Protein AF-A0AA35M6P6-F1 (afdb_monomer)

Radius of gyration: 16.8 Å; Cα contacts (8 Å, |Δi|>4): 152; chains: 1; bounding box: 38×28×43 Å

Organism: NCBI:txid1926264

Structure (mmCIF, N/CA/C/O backbone):
data_AF-A0AA35M6P6-F1
#
_entry.id   AF-A0AA35M6P6-F1
#
loop_
_atom_site.group_PDB
_atom_site.id
_atom_site.type_symbol
_atom_site.label_atom_id
_a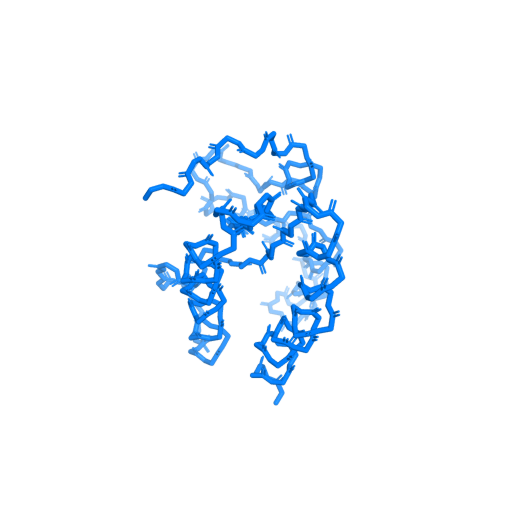tom_site.label_alt_id
_atom_site.label_comp_id
_atom_site.label_asym_id
_atom_site.label_entity_id
_atom_site.label_seq_id
_atom_site.pdbx_PDB_ins_code
_atom_site.Cartn_x
_atom_site.Cartn_y
_atom_site.Cartn_z
_atom_site.occupancy
_atom_site.B_iso_or_equiv
_atom_site.auth_seq_id
_atom_site.auth_comp_id
_atom_site.auth_asym_id
_atom_site.auth_atom_id
_atom_site.pdbx_PDB_model_num
ATOM 1 N N . MET A 1 1 ? -6.474 -14.243 -8.370 1.00 63.41 1 MET A N 1
ATOM 2 C CA . MET A 1 1 ? -5.086 -13.975 -7.909 1.00 63.41 1 MET A CA 1
ATOM 3 C C . MET A 1 1 ? -4.892 -12.560 -7.359 1.00 63.41 1 MET A C 1
ATOM 5 O O . MET A 1 1 ? -4.736 -12.453 -6.153 1.00 63.41 1 MET A O 1
ATOM 9 N N . SER A 1 2 ? -4.907 -11.466 -8.145 1.00 73.50 2 SER A N 1
ATOM 10 C CA . SER A 1 2 ? -4.640 -10.116 -7.582 1.00 73.50 2 SER A CA 1
ATOM 11 C C . SER A 1 2 ? -5.695 -9.639 -6.577 1.00 73.50 2 SER A C 1
ATOM 13 O O . SER A 1 2 ? -5.337 -9.039 -5.568 1.00 73.50 2 SER A O 1
ATOM 15 N N . THR A 1 3 ? -6.976 -9.922 -6.821 1.00 79.12 3 THR A N 1
ATOM 16 C CA . THR A 1 3 ? -8.077 -9.540 -5.920 1.00 79.12 3 THR 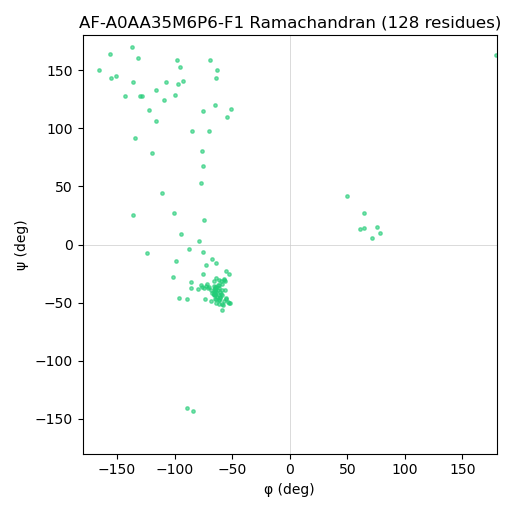A CA 1
ATOM 17 C C . THR A 1 3 ? -8.023 -10.302 -4.598 1.00 79.12 3 THR A C 1
ATOM 19 O O . THR A 1 3 ? -8.173 -9.699 -3.537 1.00 79.12 3 THR A O 1
ATOM 22 N N . ASP A 1 4 ? -7.725 -11.603 -4.652 1.00 80.75 4 ASP A N 1
ATOM 23 C CA . ASP A 1 4 ? -7.622 -12.460 -3.466 1.00 80.75 4 ASP A CA 1
ATOM 24 C C . ASP A 1 4 ? -6.453 -12.043 -2.568 1.00 80.75 4 ASP A C 1
ATOM 26 O O . ASP A 1 4 ? -6.587 -11.944 -1.352 1.00 80.75 4 ASP A O 1
ATOM 30 N N . VAL A 1 5 ? -5.298 -11.752 -3.170 1.00 84.75 5 VAL A N 1
ATOM 31 C CA . VAL A 1 5 ? -4.093 -11.428 -2.402 1.00 84.75 5 VAL A CA 1
ATOM 32 C C . VAL A 1 5 ? -4.092 -9.985 -1.910 1.00 84.75 5 VAL A C 1
ATOM 34 O O . VAL A 1 5 ? -3.650 -9.750 -0.794 1.00 84.75 5 VAL A O 1
ATOM 37 N N . ASN A 1 6 ? -4.565 -9.011 -2.695 1.00 88.69 6 ASN A N 1
ATOM 38 C CA . ASN A 1 6 ? -4.506 -7.605 -2.279 1.00 88.69 6 ASN A CA 1
ATOM 39 C C . ASN A 1 6 ? -5.740 -7.164 -1.489 1.00 88.69 6 ASN A C 1
ATOM 41 O O . ASN A 1 6 ? -5.595 -6.498 -0.472 1.00 88.69 6 ASN A O 1
ATOM 45 N N . LEU A 1 7 ? -6.947 -7.488 -1.960 1.00 89.19 7 LEU A N 1
ATOM 46 C CA . LEU A 1 7 ? -8.170 -6.912 -1.398 1.00 89.19 7 LEU A CA 1
ATOM 47 C C . LEU A 1 7 ? -8.813 -7.829 -0.357 1.00 89.19 7 LEU A C 1
ATOM 49 O O . LEU A 1 7 ? -9.161 -7.370 0.729 1.00 89.19 7 LEU A O 1
ATOM 53 N N . LYS A 1 8 ? -8.937 -9.127 -0.657 1.00 93.19 8 LYS A N 1
ATOM 54 C CA . LYS A 1 8 ? -9.529 -10.087 0.285 1.00 93.19 8 LYS A CA 1
ATOM 55 C C . LYS A 1 8 ? -8.678 -10.236 1.547 1.00 93.19 8 LYS A C 1
ATOM 57 O O . LYS A 1 8 ? -9.245 -10.303 2.630 1.00 93.19 8 LYS A O 1
ATOM 62 N N . SER A 1 9 ? -7.350 -10.232 1.435 1.00 93.06 9 SER A N 1
ATOM 63 C CA . SER A 1 9 ? -6.457 -10.268 2.604 1.00 93.06 9 SER A CA 1
ATOM 64 C C . SER A 1 9 ? -6.691 -9.082 3.547 1.00 93.06 9 SER A C 1
ATOM 66 O O . SER A 1 9 ? -6.949 -9.288 4.727 1.00 93.06 9 SER A O 1
ATOM 68 N N . VAL A 1 10 ? -6.695 -7.854 3.020 1.00 93.69 10 VAL A N 1
ATOM 69 C CA . VAL A 1 10 ? -6.921 -6.621 3.789 1.00 93.69 10 VAL A CA 1
ATOM 70 C C . VAL A 1 10 ? -8.293 -6.632 4.443 1.00 93.69 10 VAL A C 1
ATOM 72 O O . VAL A 1 10 ? -8.404 -6.328 5.631 1.00 93.69 10 VAL A O 1
ATOM 75 N N . TYR A 1 11 ? -9.323 -7.029 3.691 1.00 95.25 11 TYR A N 1
ATOM 76 C CA . TYR A 1 11 ? -10.669 -7.177 4.225 1.00 95.25 11 TYR A CA 1
ATOM 77 C C . TYR A 1 11 ? -10.700 -8.166 5.393 1.00 95.25 11 TYR A C 1
ATOM 79 O O . TYR A 1 11 ? -11.187 -7.809 6.459 1.00 95.25 11 TYR A O 1
ATOM 87 N N . LEU A 1 12 ? -10.153 -9.374 5.225 1.00 96.94 12 LEU A N 1
ATOM 88 C CA . LEU A 1 12 ? -10.162 -10.405 6.266 1.00 96.94 12 LEU A CA 1
ATOM 89 C C . LEU A 1 12 ? -9.369 -9.973 7.504 1.00 96.94 12 LEU A C 1
ATOM 91 O O . LEU A 1 12 ? -9.866 -10.103 8.620 1.00 96.94 12 LEU A O 1
ATOM 95 N N . CYS A 1 13 ? -8.175 -9.400 7.327 1.00 95.81 13 CYS A N 1
ATOM 96 C CA . CYS A 1 13 ? -7.386 -8.872 8.438 1.00 95.81 13 CYS A CA 1
ATOM 97 C C . CYS A 1 13 ? -8.174 -7.816 9.224 1.00 95.81 13 CYS A C 1
ATOM 99 O O . CYS A 1 13 ? -8.277 -7.911 10.445 1.00 95.81 13 CYS A O 1
ATOM 101 N N . CYS A 1 14 ? -8.782 -6.850 8.528 1.00 97.12 14 CYS A N 1
ATOM 102 C CA . CYS A 1 14 ? -9.587 -5.804 9.155 1.00 97.12 14 CYS A CA 1
ATOM 103 C C . CYS A 1 14 ? -10.846 -6.367 9.824 1.00 97.12 14 CYS A C 1
ATOM 105 O O . CYS A 1 14 ? -11.153 -6.000 10.954 1.00 97.12 14 CYS A O 1
ATOM 107 N N . HIS A 1 15 ? -11.540 -7.296 9.168 1.00 96.94 15 HIS A N 1
ATOM 108 C CA . HIS A 1 15 ? -12.744 -7.936 9.691 1.00 96.94 15 HIS A CA 1
ATOM 109 C C . HIS A 1 15 ? -12.499 -8.600 11.052 1.00 96.94 15 HIS A C 1
ATOM 111 O O . HIS A 1 15 ? -13.339 -8.499 11.943 1.00 96.94 15 HIS A O 1
ATOM 117 N N . HIS A 1 16 ? -11.335 -9.226 11.236 1.00 98.00 16 HIS A N 1
ATOM 118 C CA . HIS A 1 16 ? -10.991 -9.890 12.491 1.00 98.00 16 HIS A CA 1
ATOM 119 C C . HIS A 1 16 ? -10.380 -8.954 13.544 1.00 98.00 16 HIS A C 1
ATOM 121 O O . HIS A 1 16 ? -10.681 -9.109 14.726 1.00 98.00 16 HIS A O 1
ATOM 127 N N . ILE A 1 17 ? -9.539 -7.986 13.156 1.00 97.75 17 ILE A N 1
ATOM 128 C CA . ILE A 1 17 ? -8.810 -7.151 14.129 1.00 97.75 17 ILE A CA 1
ATOM 129 C C . ILE A 1 17 ? -9.610 -5.936 14.610 1.00 97.75 17 ILE A C 1
ATOM 131 O O . ILE A 1 17 ? -9.474 -5.525 15.761 1.00 97.75 17 ILE A O 1
ATOM 135 N N . LEU A 1 18 ? -10.466 -5.362 13.760 1.00 98.19 18 LEU A N 1
ATOM 136 C CA . LEU A 1 18 ? -11.177 -4.128 14.089 1.00 98.19 18 LEU A CA 1
ATOM 137 C C . LEU A 1 18 ? -12.159 -4.277 15.259 1.00 98.19 18 LEU A C 1
ATOM 139 O O . LEU A 1 18 ? -12.164 -3.386 16.107 1.00 98.19 18 LEU A O 1
ATOM 143 N N . PRO A 1 19 ? -12.923 -5.380 15.402 1.00 98.00 19 PRO A N 1
ATOM 144 C CA . PRO A 1 19 ? -13.750 -5.588 16.591 1.00 98.00 19 PRO A CA 1
ATOM 145 C C . PRO A 1 19 ? -12.935 -5.678 17.888 1.00 98.00 19 PRO A C 1
ATOM 147 O O . PRO A 1 19 ? -13.426 -5.304 18.950 1.00 98.00 19 PRO A O 1
ATOM 150 N N . LEU A 1 20 ? -11.695 -6.178 17.822 1.00 98.44 20 LEU A N 1
ATOM 151 C CA . LEU A 1 20 ? -10.806 -6.257 18.983 1.00 98.44 20 LEU A CA 1
ATOM 152 C C . LEU A 1 20 ? -10.280 -4.868 19.363 1.00 98.44 20 LEU A C 1
ATOM 154 O O . LEU A 1 20 ? -10.366 -4.486 20.527 1.00 98.44 20 LEU A O 1
ATOM 158 N N . MET A 1 21 ? -9.814 -4.091 18.382 1.00 98.50 21 MET A N 1
ATOM 159 C CA . MET A 1 21 ? -9.342 -2.718 18.597 1.00 98.50 21 MET A CA 1
ATOM 160 C C . MET A 1 21 ? -10.465 -1.780 19.069 1.00 98.50 21 MET A C 1
ATOM 162 O O . MET A 1 21 ? -10.238 -0.929 19.923 1.00 98.50 21 MET A O 1
ATOM 166 N N . GLU A 1 22 ? -11.690 -1.965 18.566 1.00 97.94 22 GLU A N 1
ATOM 167 C CA . GLU A 1 22 ? -12.879 -1.242 19.032 1.00 97.94 22 GLU A CA 1
ATOM 168 C C . GLU A 1 22 ? -13.172 -1.526 20.508 1.00 97.94 22 GLU A C 1
ATOM 170 O O . GLU A 1 22 ? -13.346 -0.589 21.281 1.00 97.94 22 GLU A O 1
ATOM 175 N N . LYS A 1 23 ? -13.159 -2.799 20.931 1.00 98.31 23 LYS A N 1
ATOM 176 C CA . LYS A 1 23 ? -13.313 -3.162 22.352 1.00 98.31 23 LYS A CA 1
ATOM 177 C C . LYS A 1 23 ? -12.194 -2.594 23.224 1.00 98.31 23 LYS A C 1
ATOM 179 O O . LYS A 1 23 ? -12.438 -2.244 24.373 1.00 98.31 23 LYS A O 1
ATOM 184 N N . GLN A 1 24 ? -10.980 -2.510 22.684 1.00 97.88 24 GLN A N 1
ATOM 185 C CA . GLN A 1 24 ? -9.830 -1.910 23.356 1.00 97.88 24 GLN A CA 1
ATOM 186 C C . GLN A 1 24 ? -9.928 -0.373 23.434 1.00 97.88 24 GLN A C 1
ATOM 188 O O . GLN A 1 24 ? -9.193 0.249 24.200 1.00 97.88 24 GLN A O 1
ATOM 193 N N . GLY A 1 25 ? -10.787 0.260 22.626 1.00 97.81 25 GLY A N 1
ATOM 194 C CA . GLY A 1 25 ? -10.862 1.717 22.481 1.00 97.81 25 GLY A CA 1
ATOM 195 C C . GLY A 1 25 ? -9.593 2.343 21.890 1.00 97.81 25 GLY A C 1
ATOM 196 O O . GLY A 1 25 ? -9.393 3.551 21.993 1.00 97.81 25 GLY A O 1
ATOM 197 N N . SER A 1 26 ? -8.699 1.532 21.317 1.00 98.00 26 SER A N 1
ATOM 198 C CA . SER A 1 26 ? -7.449 1.989 20.714 1.00 98.00 26 SER A CA 1
ATOM 199 C C . SER A 1 26 ? -6.957 1.012 19.652 1.00 98.00 26 SER A C 1
ATOM 201 O O . SER A 1 26 ? -7.077 -0.206 19.783 1.00 98.00 26 SER A O 1
ATOM 203 N N . GLY A 1 27 ? -6.370 1.545 18.583 1.00 97.06 27 GLY A N 1
ATOM 204 C CA . GLY A 1 27 ? -5.757 0.720 17.551 1.00 97.06 27 GLY A CA 1
ATOM 205 C C . GLY A 1 27 ? -5.172 1.528 16.406 1.00 97.06 27 GLY A C 1
ATOM 206 O O . GLY A 1 27 ? -5.462 2.712 16.221 1.00 97.06 27 GLY A O 1
ATOM 207 N N . THR A 1 28 ? -4.307 0.892 15.624 1.00 96.81 28 THR A N 1
ATOM 208 C CA . THR A 1 28 ? -3.768 1.472 14.393 1.00 96.81 28 THR A CA 1
ATOM 209 C C . THR A 1 28 ? -3.613 0.381 13.344 1.00 96.81 28 THR A C 1
ATOM 211 O O . THR A 1 28 ? -2.984 -0.641 13.602 1.00 96.81 28 THR A O 1
ATOM 214 N N . VAL A 1 29 ? -4.171 0.612 12.157 1.00 96.31 29 VAL A N 1
ATOM 215 C CA . VAL A 1 29 ? -3.982 -0.233 10.974 1.00 96.31 29 VAL A CA 1
ATOM 216 C C . VAL A 1 29 ? -3.279 0.584 9.900 1.00 96.31 29 VAL A C 1
ATOM 218 O O . VAL A 1 29 ? -3.672 1.714 9.608 1.00 96.31 29 VAL A O 1
ATOM 221 N N . VAL A 1 30 ? -2.251 -0.002 9.292 1.00 94.56 30 VAL A N 1
ATOM 222 C CA . VAL A 1 30 ? -1.552 0.584 8.147 1.00 94.56 30 VAL A CA 1
ATOM 223 C C . VAL A 1 30 ? -1.623 -0.395 6.987 1.00 94.56 30 VAL A C 1
ATOM 225 O O . VAL A 1 30 ? -1.075 -1.492 7.050 1.00 94.56 30 VAL A O 1
ATOM 228 N N . ASN A 1 31 ? -2.304 0.011 5.920 1.00 94.62 31 ASN A N 1
ATOM 229 C CA . ASN A 1 31 ? -2.364 -0.739 4.671 1.00 94.62 31 ASN A CA 1
ATOM 230 C C . ASN A 1 31 ? -1.306 -0.225 3.687 1.00 94.62 31 ASN A C 1
ATOM 232 O O . ASN A 1 31 ? -0.943 0.949 3.697 1.00 94.62 31 ASN A O 1
ATOM 236 N N . VAL A 1 32 ? -0.840 -1.093 2.785 1.00 92.81 32 VAL A N 1
ATOM 237 C CA . VAL A 1 32 ? 0.165 -0.730 1.770 1.00 92.81 32 VAL A CA 1
ATOM 238 C C . VAL A 1 32 ? -0.424 -0.854 0.365 1.00 92.81 32 VAL A C 1
ATOM 240 O O . VAL A 1 32 ? -0.631 -1.956 -0.163 1.00 92.81 32 VAL A O 1
ATOM 243 N N . ALA A 1 33 ? -0.699 0.293 -0.255 1.00 94.56 33 ALA A N 1
ATOM 244 C CA . ALA A 1 33 ? -1.185 0.395 -1.624 1.00 94.56 33 ALA A CA 1
ATOM 245 C C . ALA A 1 33 ? -0.010 0.492 -2.626 1.00 94.56 33 ALA A C 1
ATOM 247 O O . ALA A 1 33 ? 0.964 -0.253 -2.521 1.00 94.56 33 ALA A O 1
ATOM 248 N N . SER A 1 34 ? -0.137 1.323 -3.663 1.00 93.44 34 SER A N 1
ATOM 249 C CA . SER A 1 34 ? 0.895 1.565 -4.679 1.00 93.44 34 SER A CA 1
ATOM 250 C C . SER A 1 34 ? 0.544 2.807 -5.493 1.00 93.44 34 SER A C 1
ATOM 252 O O . SER A 1 34 ? -0.635 3.052 -5.729 1.00 93.44 34 SER A O 1
ATOM 254 N N . VAL A 1 35 ? 1.534 3.537 -6.015 1.00 93.75 35 VAL A N 1
ATOM 255 C CA . VAL A 1 35 ? 1.295 4.617 -6.998 1.00 93.75 35 VAL A CA 1
ATOM 256 C C . VAL A 1 35 ? 0.518 4.148 -8.234 1.00 93.75 35 VAL A C 1
ATOM 258 O O . VAL A 1 35 ? -0.161 4.952 -8.869 1.00 93.75 35 VAL A O 1
ATOM 261 N N . ALA A 1 36 ? 0.548 2.846 -8.543 1.00 93.19 36 ALA A N 1
ATOM 262 C CA . ALA A 1 36 ? -0.265 2.239 -9.597 1.00 93.19 36 ALA A CA 1
ATOM 263 C C . ALA A 1 36 ? -1.781 2.318 -9.324 1.00 93.19 36 ALA A C 1
ATOM 265 O O . ALA A 1 36 ? -2.568 2.112 -10.243 1.00 93.19 36 ALA A O 1
ATOM 266 N N . ALA A 1 37 ? -2.189 2.601 -8.082 1.00 94.38 37 ALA A N 1
ATOM 267 C CA . ALA A 1 37 ? -3.570 2.893 -7.703 1.00 94.38 37 ALA A CA 1
ATOM 268 C C . ALA A 1 37 ? -4.026 4.296 -8.123 1.00 94.38 37 ALA A C 1
ATOM 270 O O . ALA A 1 37 ? -5.220 4.529 -8.265 1.00 94.38 37 ALA A O 1
ATOM 271 N N . LEU A 1 38 ? -3.081 5.231 -8.266 1.00 94.50 38 LEU A N 1
ATOM 272 C CA . LEU A 1 38 ? -3.365 6.649 -8.487 1.00 94.50 38 LEU A CA 1
ATOM 273 C C . LEU A 1 38 ? -3.209 7.056 -9.953 1.00 94.50 38 LEU A C 1
ATOM 275 O O . LEU A 1 38 ? -3.829 8.015 -10.396 1.00 94.50 38 LEU A O 1
ATOM 279 N N . ARG A 1 39 ? -2.353 6.358 -10.705 1.00 90.94 39 ARG A N 1
ATOM 280 C CA . ARG A 1 39 ? -2.080 6.664 -12.112 1.00 90.94 39 ARG A CA 1
ATOM 281 C C . ARG A 1 39 ? -1.574 5.449 -12.875 1.00 90.94 39 ARG A C 1
ATOM 283 O O . ARG A 1 39 ? -1.064 4.493 -12.289 1.00 90.94 39 ARG A O 1
ATOM 290 N N . TYR A 1 40 ? -1.625 5.534 -14.203 1.00 89.81 40 TYR A N 1
ATOM 291 C CA . TYR A 1 40 ? -0.941 4.577 -15.063 1.00 89.81 40 TYR A CA 1
ATOM 292 C C . TYR A 1 40 ? 0.579 4.689 -14.880 1.00 89.81 40 TYR A C 1
ATOM 294 O O . TYR A 1 40 ? 1.172 5.741 -15.102 1.00 89.81 40 TYR A O 1
ATOM 302 N N . ALA A 1 41 ? 1.213 3.594 -14.460 1.00 81.62 41 ALA A N 1
ATOM 303 C CA . ALA A 1 41 ? 2.641 3.541 -14.140 1.00 81.62 41 ALA A CA 1
ATOM 304 C C . ALA A 1 41 ? 3.487 2.915 -15.269 1.00 81.62 41 ALA A C 1
ATOM 306 O O . ALA A 1 41 ? 4.521 2.303 -15.003 1.00 81.62 41 ALA A O 1
ATOM 307 N N . GLY A 1 42 ? 3.020 3.006 -16.521 1.00 82.06 42 GLY A N 1
ATOM 308 C CA . GLY A 1 42 ? 3.745 2.497 -17.692 1.00 82.06 42 GLY A CA 1
ATOM 309 C C . GLY A 1 42 ? 3.711 0.974 -17.860 1.00 82.06 42 GLY A C 1
ATOM 310 O O . GLY A 1 42 ? 4.511 0.428 -18.612 1.00 82.06 42 GLY A O 1
ATOM 311 N N . LYS A 1 43 ? 2.817 0.268 -17.151 1.00 82.50 43 LYS A N 1
ATOM 312 C CA . LYS A 1 43 ? 2.668 -1.192 -17.247 1.00 82.50 43 LYS A CA 1
ATOM 313 C C . LYS A 1 43 ? 1.193 -1.589 -17.316 1.00 82.50 43 LYS A C 1
ATOM 315 O O . LYS A 1 43 ? 0.410 -1.056 -16.526 1.00 82.50 43 LYS A O 1
ATOM 320 N N . PRO A 1 44 ? 0.810 -2.572 -18.153 1.00 86.50 44 PRO A N 1
ATOM 321 C CA . PRO A 1 44 ? -0.574 -3.027 -18.298 1.00 86.50 44 PRO A CA 1
ATOM 322 C C . PRO A 1 44 ? -1.013 -3.892 -17.101 1.00 86.50 44 PRO A C 1
ATOM 324 O O . PRO A 1 44 ? -1.209 -5.098 -17.206 1.00 86.50 44 PRO A O 1
ATOM 327 N N . GLN A 1 45 ? -1.132 -3.280 -15.922 1.00 88.50 45 GLN A N 1
ATOM 328 C CA . GLN A 1 45 ? -1.419 -3.949 -14.649 1.00 88.50 45 GLN A CA 1
ATOM 329 C C . GLN A 1 45 ? -2.821 -3.613 -14.124 1.00 88.50 45 GLN A C 1
ATOM 331 O O . GLN A 1 45 ? -2.994 -3.343 -12.939 1.00 88.50 45 GLN A O 1
ATOM 336 N N . VAL A 1 46 ? -3.833 -3.638 -14.998 1.00 92.38 46 VAL A N 1
ATOM 337 C CA . VAL A 1 46 ? -5.196 -3.151 -14.704 1.00 92.38 46 VAL A CA 1
ATOM 338 C C . VAL A 1 46 ? -5.773 -3.754 -13.419 1.00 92.38 46 VAL A C 1
ATOM 340 O O . VAL A 1 46 ? -6.202 -3.017 -12.535 1.00 92.38 46 VAL A O 1
ATOM 343 N N . ALA A 1 47 ? -5.719 -5.082 -13.265 1.00 92.56 47 ALA A N 1
ATOM 344 C CA . ALA A 1 47 ? -6.241 -5.754 -12.073 1.00 92.56 47 ALA A CA 1
ATOM 345 C C . ALA A 1 47 ? -5.483 -5.360 -10.793 1.00 92.56 47 ALA A C 1
ATOM 347 O O . ALA A 1 47 ? -6.095 -5.122 -9.755 1.00 92.56 47 ALA A O 1
ATOM 348 N N . TYR A 1 48 ? -4.154 -5.247 -10.855 1.00 92.56 48 TYR A N 1
ATOM 349 C CA . TYR A 1 48 ? -3.349 -4.805 -9.715 1.00 92.56 48 TYR A CA 1
ATOM 350 C C . TYR A 1 48 ? -3.683 -3.356 -9.338 1.00 92.56 48 TYR A C 1
ATOM 352 O O . TYR A 1 48 ? -4.027 -3.104 -8.184 1.00 92.56 48 TYR A O 1
ATOM 360 N N . SER A 1 49 ? -3.675 -2.439 -10.310 1.00 94.12 49 SER A N 1
ATOM 361 C CA . SER A 1 49 ? -4.051 -1.032 -10.135 1.00 94.12 49 SER A CA 1
ATOM 362 C C . SER A 1 49 ? -5.435 -0.881 -9.509 1.00 94.12 49 SER A C 1
ATOM 364 O O . SER A 1 49 ? -5.571 -0.202 -8.493 1.00 94.12 49 SER A O 1
ATOM 366 N N . ALA A 1 50 ? -6.440 -1.583 -10.043 1.00 94.88 50 ALA A N 1
ATOM 367 C CA . ALA A 1 50 ? -7.801 -1.561 -9.515 1.00 94.88 50 ALA A CA 1
ATOM 368 C C . ALA A 1 50 ? -7.860 -2.057 -8.063 1.00 94.88 50 ALA A C 1
ATOM 370 O O . ALA A 1 50 ? -8.448 -1.402 -7.206 1.00 94.88 50 ALA A O 1
ATOM 371 N N . THR A 1 51 ? -7.196 -3.175 -7.745 1.00 95.75 51 THR A N 1
ATOM 372 C CA . THR A 1 51 ? -7.185 -3.695 -6.366 1.00 95.75 51 THR A CA 1
ATOM 373 C C . THR A 1 51 ? -6.473 -2.758 -5.391 1.00 95.75 51 THR A C 1
ATOM 375 O O . THR A 1 51 ? -6.923 -2.597 -4.260 1.00 95.75 51 THR A O 1
ATOM 378 N N . LYS A 1 52 ? -5.397 -2.088 -5.819 1.00 94.94 52 LYS A N 1
ATOM 379 C CA . LYS A 1 52 ? -4.677 -1.117 -4.988 1.00 94.94 52 LYS A CA 1
ATOM 380 C C . LYS A 1 52 ? -5.474 0.177 -4.792 1.00 94.94 52 LYS A C 1
ATOM 382 O O . LYS A 1 52 ? -5.433 0.729 -3.697 1.00 94.94 52 LYS A O 1
ATOM 387 N N . ALA A 1 53 ? -6.256 0.609 -5.782 1.00 95.75 53 ALA A N 1
ATOM 388 C CA . ALA A 1 53 ? -7.216 1.705 -5.622 1.00 95.75 53 ALA A CA 1
ATOM 389 C C . ALA A 1 53 ? -8.348 1.331 -4.653 1.00 95.75 53 ALA A C 1
ATOM 391 O O . ALA A 1 53 ? -8.675 2.103 -3.752 1.00 95.75 53 ALA A O 1
ATOM 392 N N . ALA A 1 54 ? -8.878 0.109 -4.761 1.00 96.06 54 ALA A N 1
ATOM 393 C CA . ALA A 1 54 ? -9.881 -0.401 -3.832 1.00 96.06 54 ALA A CA 1
ATOM 394 C C . ALA A 1 54 ? -9.369 -0.419 -2.382 1.00 96.06 54 ALA A C 1
ATOM 396 O O . ALA A 1 54 ? -10.108 -0.048 -1.477 1.00 96.06 54 ALA A O 1
ATOM 397 N N . MET A 1 55 ? -8.098 -0.769 -2.149 1.00 95.50 55 MET A N 1
ATOM 398 C CA . MET A 1 55 ? -7.488 -0.705 -0.813 1.00 95.50 55 MET A CA 1
ATOM 399 C C . MET A 1 55 ? -7.439 0.718 -0.242 1.00 95.50 55 MET A C 1
ATOM 401 O O . MET A 1 55 ? -7.670 0.895 0.956 1.00 95.50 55 MET A O 1
ATOM 405 N N . ILE A 1 56 ? -7.147 1.729 -1.072 1.00 96.38 56 ILE A N 1
ATOM 406 C CA . ILE A 1 56 ? -7.152 3.137 -0.642 1.00 96.38 56 ILE A CA 1
ATOM 407 C C . ILE A 1 56 ? -8.558 3.524 -0.185 1.00 96.38 56 ILE A C 1
ATOM 409 O O . ILE A 1 56 ? -8.732 3.999 0.938 1.00 96.38 56 ILE A O 1
ATOM 413 N N . GLN A 1 57 ? -9.569 3.249 -1.013 1.00 97.31 57 GLN A N 1
ATOM 414 C CA . GLN A 1 57 ? -10.949 3.602 -0.688 1.00 97.31 57 GLN A CA 1
ATOM 415 C C . GLN A 1 57 ? -11.482 2.822 0.520 1.00 97.31 57 GLN A C 1
ATOM 417 O O . GLN A 1 57 ? -12.110 3.409 1.399 1.00 97.31 57 GLN A O 1
ATOM 422 N N . PHE A 1 58 ? -11.189 1.522 0.599 1.00 96.69 58 PHE A N 1
ATOM 423 C CA . PHE A 1 58 ? -11.517 0.680 1.748 1.00 96.69 58 PHE A CA 1
ATOM 424 C C . PHE A 1 58 ? -10.949 1.269 3.042 1.00 96.69 58 PHE A C 1
ATOM 426 O O . PHE A 1 58 ? -11.665 1.397 4.035 1.00 96.69 58 PHE A O 1
ATOM 433 N N . THR A 1 59 ? -9.678 1.673 3.018 1.00 96.88 59 THR A N 1
ATOM 434 C CA . THR A 1 59 ? -9.008 2.252 4.184 1.00 96.88 59 THR A CA 1
ATOM 435 C C . THR A 1 59 ? -9.647 3.577 4.584 1.00 96.88 59 THR A C 1
ATOM 437 O O . THR A 1 59 ? -9.977 3.748 5.752 1.00 96.88 59 THR A O 1
ATOM 440 N N . LYS A 1 60 ? -9.896 4.478 3.622 1.00 96.88 60 LYS A N 1
ATOM 441 C CA . LYS A 1 60 ? -10.507 5.789 3.884 1.00 96.88 60 LYS A CA 1
ATOM 442 C C . LYS A 1 60 ? -11.914 5.666 4.477 1.00 96.88 60 LYS A C 1
ATOM 444 O O . LYS A 1 60 ? -12.213 6.302 5.483 1.00 96.88 60 LYS A O 1
ATOM 449 N N . ALA A 1 61 ? -12.762 4.821 3.890 1.00 97.50 61 ALA A N 1
ATOM 450 C CA . ALA A 1 61 ? -14.122 4.604 4.379 1.00 97.50 61 ALA A CA 1
ATOM 451 C C . ALA A 1 61 ? -14.132 3.966 5.778 1.00 97.50 61 ALA A C 1
ATOM 453 O O . ALA A 1 61 ? -14.864 4.407 6.663 1.00 97.50 61 ALA A O 1
ATOM 454 N N . THR A 1 62 ? -13.279 2.965 6.003 1.00 97.31 62 THR A N 1
ATOM 455 C CA . THR A 1 62 ? -13.190 2.282 7.300 1.00 97.31 62 THR A CA 1
ATOM 456 C C . THR A 1 62 ? -12.624 3.202 8.382 1.00 97.31 62 THR A C 1
ATOM 458 O O . THR A 1 62 ? -13.135 3.200 9.499 1.00 97.31 62 THR A O 1
ATOM 461 N N . ALA A 1 63 ? -11.633 4.040 8.058 1.00 97.50 63 ALA A N 1
ATOM 462 C CA . ALA A 1 63 ? -11.092 5.047 8.971 1.00 97.50 63 ALA A CA 1
ATOM 463 C C . ALA A 1 63 ? -12.187 5.976 9.509 1.00 97.50 63 ALA A C 1
ATOM 465 O O . ALA A 1 63 ? -12.262 6.181 10.716 1.00 97.50 63 ALA A O 1
ATOM 466 N N . ALA A 1 64 ? -13.077 6.474 8.645 1.00 97.75 64 ALA A N 1
ATOM 467 C CA . ALA A 1 64 ? -14.170 7.354 9.060 1.00 97.75 64 ALA A CA 1
ATOM 468 C C . ALA A 1 64 ? -15.141 6.676 10.048 1.00 97.75 64 ALA A C 1
ATOM 470 O O . ALA A 1 64 ? -15.603 7.308 10.994 1.00 97.75 64 ALA A O 1
ATOM 471 N N . ILE A 1 65 ? -15.411 5.380 9.863 1.00 97.62 65 ILE A N 1
ATOM 472 C CA . ILE A 1 65 ? -16.291 4.588 10.741 1.00 97.62 65 ILE A CA 1
ATOM 473 C C . ILE A 1 65 ? -15.636 4.321 12.106 1.00 97.62 65 ILE A C 1
ATOM 475 O O . ILE A 1 65 ? -16.314 4.294 13.134 1.00 97.62 65 ILE A O 1
ATOM 479 N N . TYR A 1 66 ? -14.322 4.096 12.120 1.00 97.94 66 TYR A N 1
ATOM 480 C CA . TYR A 1 66 ? -13.581 3.625 13.293 1.00 97.94 66 TYR A CA 1
ATOM 481 C C . TYR A 1 66 ? -12.852 4.726 14.077 1.00 97.94 66 TYR A C 1
ATOM 483 O O . TYR A 1 66 ? -12.511 4.511 15.241 1.00 97.94 66 TYR A O 1
ATOM 491 N N . ALA A 1 67 ? -12.700 5.921 13.504 1.00 97.69 67 ALA A N 1
ATOM 492 C CA . ALA A 1 67 ? -12.148 7.092 14.180 1.00 97.69 67 ALA A CA 1
ATOM 493 C C . ALA A 1 67 ? -12.836 7.422 15.523 1.00 97.69 67 ALA A C 1
ATOM 495 O O . ALA A 1 67 ? -12.120 7.530 16.521 1.00 97.69 67 ALA A O 1
ATOM 496 N N . PRO A 1 68 ? -14.184 7.512 15.629 1.00 97.81 68 PRO A N 1
ATOM 497 C CA . PRO A 1 68 ? -14.839 7.781 16.917 1.00 97.81 68 PRO A CA 1
ATOM 498 C C . PRO A 1 68 ? -14.688 6.633 17.929 1.00 97.81 68 PRO A C 1
ATOM 500 O O . PRO A 1 68 ? -14.961 6.816 19.109 1.00 97.81 68 PRO A O 1
ATOM 503 N N . LYS A 1 69 ? -14.237 5.456 17.480 1.00 97.88 69 LYS A N 1
ATOM 504 C CA . LYS A 1 69 ? -13.999 4.260 18.301 1.00 97.88 69 LYS A CA 1
ATOM 505 C C . LYS A 1 69 ? -12.540 4.147 18.769 1.00 97.88 69 LYS A C 1
ATOM 507 O O . LYS A 1 69 ? -12.135 3.102 19.268 1.00 97.88 69 LYS A O 1
ATOM 512 N N . GLY A 1 70 ? -11.731 5.189 18.559 1.00 97.31 70 GLY A N 1
ATOM 513 C CA . GLY A 1 70 ? -10.324 5.234 18.970 1.00 97.31 70 GLY A CA 1
ATOM 514 C C . GLY A 1 70 ? -9.361 4.468 18.055 1.00 97.31 70 GLY A C 1
ATOM 515 O O . GLY A 1 70 ? -8.189 4.301 18.396 1.00 97.31 70 GLY A O 1
ATOM 516 N N . VAL A 1 71 ? -9.809 4.010 16.882 1.00 98.12 71 VAL A N 1
ATOM 517 C CA . VAL A 1 71 ? -8.981 3.224 15.956 1.00 98.12 71 VAL A CA 1
ATOM 518 C C . VAL A 1 71 ? -8.639 4.049 14.720 1.00 98.12 71 VAL A C 1
ATOM 520 O O . VAL A 1 71 ? -9.516 4.539 14.011 1.00 98.12 71 VAL A O 1
ATOM 523 N N . ARG A 1 72 ? -7.341 4.175 14.433 1.00 97.56 72 ARG A N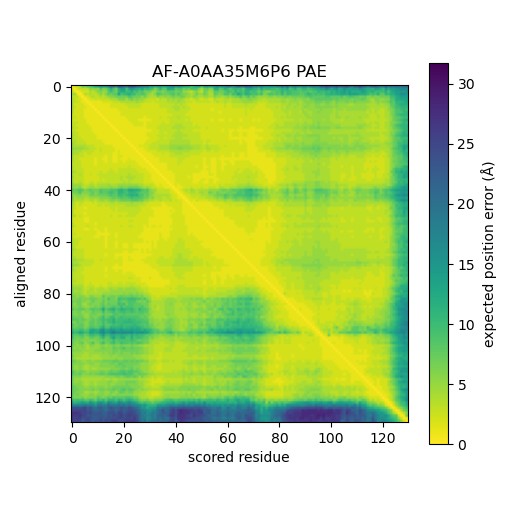 1
ATOM 524 C CA . ARG A 1 72 ? -6.836 4.888 13.253 1.00 97.56 72 ARG A CA 1
ATOM 525 C C . ARG A 1 72 ? -6.528 3.911 12.130 1.00 97.56 72 ARG A C 1
ATOM 527 O O . ARG A 1 72 ? -5.922 2.867 12.365 1.00 97.56 72 ARG A O 1
ATOM 534 N N . LEU A 1 73 ? -6.883 4.267 10.903 1.00 97.12 73 LEU A N 1
ATOM 535 C CA . LEU A 1 73 ? -6.519 3.498 9.720 1.00 97.12 73 LEU A CA 1
ATOM 536 C C . LEU A 1 73 ? -5.906 4.427 8.675 1.00 97.12 73 LEU A C 1
ATOM 538 O O . LEU A 1 73 ? -6.512 5.432 8.318 1.00 97.12 73 LEU A O 1
ATOM 542 N N . ASN A 1 74 ? -4.723 4.068 8.180 1.00 94.88 74 ASN A N 1
ATOM 543 C CA . ASN A 1 74 ? -4.002 4.812 7.151 1.00 94.88 74 ASN A CA 1
ATOM 544 C C . ASN A 1 74 ? -3.519 3.886 6.039 1.00 94.88 74 ASN A C 1
ATOM 546 O O . ASN A 1 74 ? -3.415 2.668 6.208 1.00 94.88 74 ASN A O 1
ATOM 550 N N . VAL A 1 75 ? -3.216 4.476 4.886 1.00 94.38 75 VAL A N 1
ATOM 551 C CA . VAL A 1 75 ? -2.661 3.762 3.741 1.00 94.38 75 VAL A CA 1
ATOM 552 C C . VAL A 1 75 ? -1.407 4.468 3.250 1.00 94.38 75 VAL A C 1
ATOM 554 O O . VAL A 1 75 ? -1.434 5.662 2.967 1.00 94.38 75 VAL A O 1
ATOM 557 N N . ILE A 1 76 ? -0.316 3.720 3.123 1.00 93.69 76 ILE A N 1
ATOM 558 C CA . ILE A 1 76 ? 0.912 4.205 2.490 1.00 93.69 76 ILE A CA 1
ATOM 559 C C . ILE A 1 76 ? 0.858 3.822 1.013 1.00 93.69 76 ILE A C 1
ATOM 561 O O . ILE A 1 76 ? 0.407 2.727 0.655 1.00 93.69 76 ILE A O 1
ATOM 565 N N . VAL A 1 77 ? 1.323 4.715 0.138 1.00 94.06 77 VAL A N 1
ATOM 566 C CA . VAL A 1 77 ? 1.265 4.545 -1.321 1.00 94.06 77 VAL A CA 1
ATOM 567 C C . VAL A 1 77 ? 2.682 4.564 -1.917 1.00 94.06 77 VAL A C 1
ATOM 569 O O . VAL A 1 77 ? 3.102 5.579 -2.473 1.00 94.06 77 VAL A O 1
ATOM 572 N N . PRO A 1 78 ? 3.449 3.458 -1.828 1.00 92.62 78 PRO A N 1
ATOM 573 C CA . PRO A 1 78 ? 4.824 3.440 -2.314 1.00 92.62 78 PRO A CA 1
ATOM 574 C C . PRO A 1 78 ? 4.938 3.637 -3.829 1.00 92.62 78 PRO A C 1
ATOM 576 O O . PRO A 1 78 ? 4.129 3.120 -4.614 1.00 92.62 78 PRO A O 1
ATOM 579 N N . GLY A 1 79 ? 5.992 4.359 -4.215 1.00 91.12 79 GLY A N 1
ATOM 580 C CA . GLY A 1 79 ? 6.446 4.542 -5.589 1.00 91.12 79 GLY A CA 1
ATOM 581 C C . GLY A 1 79 ? 7.342 3.404 -6.080 1.00 91.12 79 GLY A C 1
ATOM 582 O O . GLY A 1 79 ? 7.134 2.230 -5.766 1.00 91.12 79 GLY A O 1
ATOM 583 N N . LEU A 1 80 ? 8.355 3.742 -6.882 1.00 91.38 80 LEU A N 1
ATOM 584 C CA . LEU A 1 80 ? 9.383 2.778 -7.263 1.00 91.38 80 LEU A CA 1
ATOM 585 C C . LEU A 1 80 ? 10.329 2.556 -6.081 1.00 91.38 80 LEU A C 1
ATOM 587 O O . LEU A 1 80 ? 11.037 3.469 -5.665 1.00 91.38 80 LEU A O 1
ATOM 591 N N . MET A 1 81 ? 10.323 1.328 -5.567 1.00 92.31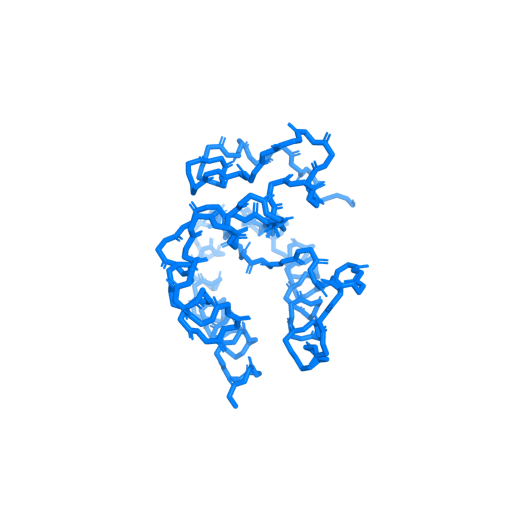 81 MET A N 1
ATOM 592 C CA . MET A 1 81 ? 11.143 0.915 -4.432 1.00 92.31 81 MET A CA 1
ATOM 593 C C . MET A 1 81 ? 12.275 -0.003 -4.891 1.00 92.31 81 MET A C 1
ATOM 595 O O . MET A 1 81 ? 12.060 -0.884 -5.732 1.00 92.31 81 MET A O 1
ATOM 599 N N . ASN A 1 82 ? 13.455 0.181 -4.307 1.00 90.88 82 ASN A N 1
ATOM 600 C CA . ASN A 1 82 ? 14.582 -0.733 -4.372 1.00 90.88 82 ASN A CA 1
ATOM 601 C C . ASN A 1 82 ? 14.417 -1.793 -3.279 1.00 90.88 82 ASN A C 1
ATOM 603 O O . ASN A 1 82 ? 14.712 -1.571 -2.107 1.00 90.88 82 ASN A O 1
ATOM 607 N N . SER A 1 83 ? 13.896 -2.945 -3.672 1.00 88.88 83 SER A N 1
ATOM 608 C CA . SER A 1 83 ? 13.693 -4.099 -2.799 1.00 88.88 83 SER A CA 1
ATOM 609 C C . SER A 1 83 ? 14.127 -5.374 -3.527 1.00 88.88 83 SER A C 1
ATOM 611 O O . SER A 1 83 ? 14.338 -5.328 -4.744 1.00 88.88 83 SER A O 1
ATOM 613 N N . PRO A 1 84 ? 14.225 -6.533 -2.845 1.00 88.50 84 PRO A N 1
ATOM 614 C CA . PRO A 1 84 ? 14.573 -7.801 -3.496 1.00 88.50 84 PRO A CA 1
ATOM 615 C C . PRO A 1 84 ? 13.685 -8.151 -4.704 1.00 88.50 84 PRO A C 1
ATOM 617 O O . PRO A 1 84 ? 14.134 -8.815 -5.636 1.00 88.50 84 PRO A O 1
ATOM 620 N N . LEU A 1 85 ? 12.450 -7.630 -4.751 1.00 87.12 85 LEU A N 1
ATOM 621 C CA . LEU A 1 85 ? 11.547 -7.758 -5.898 1.00 87.12 85 LEU A CA 1
ATOM 622 C C . LEU A 1 85 ? 12.148 -7.211 -7.202 1.00 87.12 85 LEU A C 1
ATOM 624 O O . LEU A 1 85 ? 11.832 -7.722 -8.272 1.00 87.12 85 LEU A O 1
ATOM 628 N N . VAL A 1 86 ? 13.014 -6.195 -7.143 1.00 88.12 86 VAL A N 1
ATOM 629 C CA . VAL A 1 86 ? 13.654 -5.622 -8.338 1.00 88.12 86 VAL A CA 1
ATOM 630 C C . VAL A 1 86 ? 14.532 -6.653 -9.048 1.00 88.12 86 VAL A C 1
ATOM 632 O O . VAL A 1 86 ? 14.537 -6.659 -10.275 1.00 88.12 86 VAL A O 1
ATOM 635 N N . GLY A 1 87 ? 15.185 -7.556 -8.306 1.00 86.56 87 GLY A N 1
ATOM 636 C CA . GLY A 1 87 ? 15.937 -8.683 -8.872 1.00 86.56 87 GLY A CA 1
ATOM 637 C C . GLY A 1 87 ? 15.048 -9.581 -9.727 1.00 86.56 87 GLY A C 1
ATOM 638 O O . GLY A 1 87 ? 15.250 -9.693 -10.931 1.00 86.56 87 GLY A O 1
ATOM 639 N N . MET A 1 88 ? 13.963 -10.085 -9.132 1.00 87.88 88 MET A N 1
ATOM 640 C CA . MET A 1 88 ? 12.988 -10.932 -9.833 1.00 87.88 88 MET A CA 1
ATOM 641 C C . MET A 1 88 ? 12.352 -10.236 -11.048 1.00 87.88 88 MET A C 1
ATOM 643 O O . MET A 1 88 ? 12.015 -10.869 -12.048 1.00 87.88 88 MET A O 1
ATOM 647 N N . LEU A 1 89 ? 12.154 -8.917 -10.973 1.00 87.19 89 LEU A N 1
ATOM 648 C CA . LEU A 1 89 ? 11.646 -8.138 -12.099 1.00 87.19 89 LEU A CA 1
ATOM 649 C C . LEU A 1 89 ? 12.691 -7.972 -13.209 1.00 87.19 89 LEU A C 1
ATOM 651 O O . LEU A 1 89 ? 12.301 -7.981 -14.374 1.00 87.19 89 LEU A O 1
ATOM 655 N N . ALA A 1 90 ? 13.975 -7.832 -12.878 1.00 88.50 90 ALA A N 1
ATOM 656 C CA . ALA A 1 90 ? 15.045 -7.767 -13.871 1.00 88.50 90 ALA A CA 1
ATOM 657 C C . ALA A 1 90 ? 15.176 -9.094 -14.631 1.00 88.50 90 ALA A C 1
ATOM 659 O O . ALA A 1 90 ? 15.269 -9.084 -15.857 1.00 88.50 90 ALA A O 1
ATOM 660 N N . ASP A 1 91 ? 15.065 -10.227 -13.936 1.00 89.12 91 ASP A N 1
ATOM 661 C CA . ASP A 1 91 ? 15.051 -11.547 -14.577 1.00 89.12 91 ASP A CA 1
ATOM 662 C C . ASP A 1 91 ? 13.891 -11.680 -15.566 1.00 89.12 91 ASP A C 1
ATOM 664 O O . ASP A 1 91 ? 14.055 -12.151 -16.688 1.00 89.12 91 ASP A O 1
ATOM 668 N N . LYS A 1 92 ? 12.711 -11.189 -15.178 1.00 87.25 92 LYS A N 1
ATOM 669 C CA . LYS A 1 92 ? 11.502 -11.303 -15.996 1.00 87.25 92 LYS A CA 1
ATOM 670 C C . LYS A 1 92 ? 11.439 -10.320 -17.168 1.00 87.25 92 LYS A C 1
ATOM 672 O O . LYS A 1 92 ? 10.839 -10.641 -18.190 1.00 87.25 92 LYS A O 1
ATOM 677 N N . TYR A 1 93 ? 11.961 -9.106 -17.002 1.00 85.50 93 TYR A N 1
ATOM 678 C CA . TYR A 1 93 ? 11.695 -7.988 -17.919 1.00 85.50 93 TYR A CA 1
ATOM 679 C C . TYR A 1 93 ? 12.946 -7.352 -18.529 1.00 85.50 93 TYR A C 1
ATOM 681 O O . TYR A 1 93 ? 12.804 -6.495 -19.396 1.00 85.50 93 TYR A O 1
ATOM 689 N N . ALA A 1 94 ? 14.145 -7.736 -18.093 1.00 88.12 94 ALA A N 1
ATOM 690 C CA . ALA A 1 94 ? 15.395 -7.106 -18.511 1.00 88.12 94 ALA A CA 1
ATOM 691 C C . ALA A 1 94 ? 16.501 -8.119 -18.836 1.00 88.12 94 ALA A C 1
ATOM 693 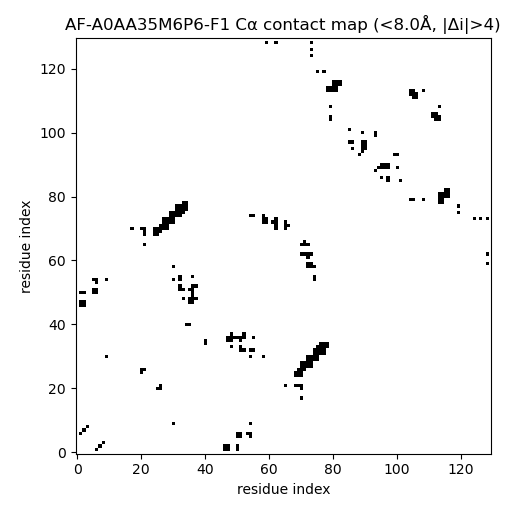O O . ALA A 1 94 ? 17.676 -7.781 -18.728 1.00 88.12 94 ALA A O 1
ATOM 694 N N . ALA A 1 95 ? 16.141 -9.354 -19.211 1.00 89.62 95 ALA A N 1
ATOM 695 C CA . ALA A 1 95 ? 17.095 -10.425 -19.520 1.00 89.62 95 ALA A CA 1
ATOM 696 C C . ALA A 1 95 ? 18.172 -10.591 -18.426 1.00 89.62 95 ALA A C 1
ATOM 698 O O . ALA A 1 95 ? 19.360 -10.703 -18.719 1.00 89.62 95 ALA A O 1
ATOM 699 N N . SER A 1 96 ? 17.750 -10.518 -17.157 1.00 85.56 96 SER A N 1
ATOM 700 C CA . SER A 1 96 ? 18.619 -10.573 -15.970 1.00 85.56 96 SER A CA 1
ATOM 701 C C . SER A 1 96 ? 19.672 -9.456 -15.858 1.00 85.56 96 SER A C 1
ATOM 703 O O . SER A 1 96 ? 20.534 -9.505 -14.983 1.00 85.56 96 SER A O 1
ATOM 705 N N . ASN A 1 97 ? 19.579 -8.386 -16.657 1.00 92.50 97 ASN A N 1
ATOM 706 C CA . ASN A 1 97 ? 20.389 -7.179 -16.484 1.00 92.50 97 ASN A CA 1
ATOM 707 C C . ASN A 1 97 ? 19.864 -6.327 -15.315 1.00 92.50 97 ASN A C 1
ATOM 709 O O . ASN A 1 97 ? 19.135 -5.347 -15.498 1.00 92.50 97 ASN A O 1
ATOM 713 N N . LEU A 1 98 ? 20.236 -6.711 -14.093 1.00 90.25 98 LEU A N 1
ATOM 714 C CA . LEU A 1 98 ? 19.805 -6.031 -12.873 1.00 90.25 98 LEU A CA 1
ATOM 715 C C . LEU A 1 98 ? 20.263 -4.571 -12.807 1.00 90.25 98 LEU A C 1
ATOM 717 O O . LEU A 1 98 ? 19.481 -3.709 -12.404 1.00 90.25 98 LEU A O 1
ATOM 721 N N . GLU A 1 99 ? 21.510 -4.285 -13.175 1.00 92.75 99 GLU A N 1
ATOM 722 C CA . GLU A 1 99 ? 22.075 -2.937 -13.064 1.00 92.75 99 GLU A CA 1
ATOM 723 C C . GLU A 1 99 ? 21.410 -1.967 -14.038 1.00 92.75 99 GLU A C 1
ATOM 725 O O . GLU A 1 99 ? 20.923 -0.916 -13.618 1.00 92.75 99 GLU A O 1
ATOM 730 N N . GLY A 1 100 ? 21.283 -2.356 -15.311 1.00 92.31 100 GLY A N 1
ATOM 731 C CA . GLY A 1 100 ? 20.572 -1.554 -16.307 1.00 92.31 100 GLY A CA 1
ATOM 732 C C . GLY A 1 100 ? 19.106 -1.348 -15.928 1.00 92.31 100 GLY A C 1
ATOM 733 O O . GLY A 1 100 ? 18.585 -0.237 -16.012 1.00 92.31 100 GLY A O 1
ATOM 734 N N . PHE A 1 101 ? 18.445 -2.391 -15.418 1.00 92.06 101 PHE A N 1
ATOM 735 C CA . PHE A 1 101 ? 17.057 -2.288 -14.975 1.00 92.06 101 PHE A CA 1
ATOM 736 C C . PHE A 1 101 ? 16.879 -1.354 -13.772 1.00 92.06 101 PHE A C 1
ATOM 738 O O . PHE A 1 101 ? 15.900 -0.607 -13.714 1.00 92.06 101 PHE A O 1
ATOM 745 N N . LYS A 1 102 ? 17.811 -1.365 -12.811 1.00 92.44 102 LYS A N 1
ATOM 746 C CA . LYS A 1 102 ? 17.818 -0.412 -11.692 1.00 92.44 102 LYS A CA 1
ATOM 747 C C . LYS A 1 102 ? 18.019 1.019 -12.184 1.00 92.44 102 LYS A C 1
ATOM 749 O O . LYS A 1 102 ? 17.217 1.874 -11.822 1.00 92.44 102 LYS A O 1
ATOM 754 N N . ALA A 1 103 ? 18.993 1.251 -13.063 1.00 93.62 103 ALA A N 1
ATOM 755 C CA . ALA A 1 103 ? 19.286 2.578 -13.600 1.00 93.62 103 ALA A CA 1
ATOM 756 C C . ALA A 1 103 ? 18.080 3.196 -14.331 1.00 93.62 103 ALA A C 1
ATOM 758 O O . ALA A 1 103 ? 17.745 4.358 -14.109 1.00 93.62 103 ALA A O 1
ATOM 759 N N . GLU A 1 104 ? 17.368 2.417 -15.150 1.00 91.44 104 GLU A N 1
ATOM 760 C CA . GLU A 1 104 ? 16.153 2.898 -15.827 1.00 91.44 104 GLU A CA 1
ATOM 761 C C . GLU A 1 104 ? 15.020 3.219 -14.846 1.00 91.44 104 GLU A C 1
ATOM 763 O O . GLU A 1 104 ? 14.274 4.186 -15.018 1.00 91.44 104 GLU A O 1
ATOM 768 N N . ARG A 1 105 ? 14.896 2.440 -13.769 1.00 91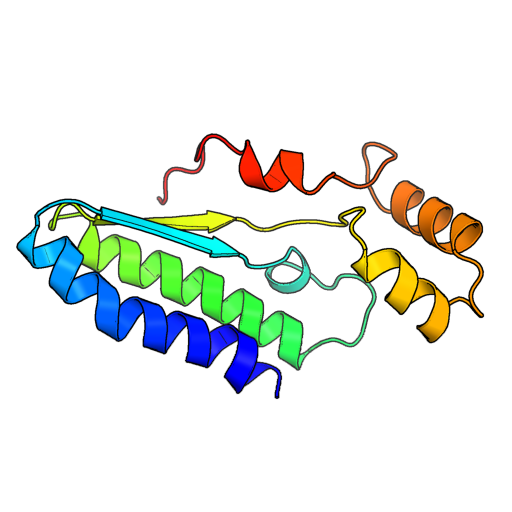.38 105 ARG A N 1
ATOM 769 C CA . ARG A 1 105 ? 13.908 2.707 -12.718 1.00 91.38 105 ARG A CA 1
ATOM 770 C C . ARG A 1 105 ? 14.252 3.944 -11.897 1.00 91.38 105 ARG A C 1
ATOM 772 O O . ARG A 1 105 ? 13.330 4.666 -11.532 1.00 91.38 105 ARG A O 1
ATOM 779 N N . ASP A 1 106 ? 15.529 4.193 -11.629 1.00 93.44 106 ASP A N 1
ATOM 780 C CA . ASP A 1 106 ? 15.999 5.387 -10.923 1.00 93.44 106 ASP A CA 1
ATOM 781 C C . ASP A 1 106 ? 15.714 6.662 -11.731 1.00 93.44 106 ASP A C 1
ATOM 783 O O . ASP A 1 106 ? 15.162 7.618 -11.186 1.00 93.44 106 ASP A O 1
ATOM 787 N N . LYS A 1 107 ? 15.953 6.639 -13.053 1.00 92.56 107 LYS A N 1
ATOM 788 C CA . LYS A 1 107 ? 15.609 7.743 -13.975 1.00 92.56 107 LYS A CA 1
ATOM 789 C C . LYS A 1 107 ? 14.115 8.072 -14.000 1.00 92.56 107 LYS A C 1
ATOM 791 O O . LYS A 1 107 ? 13.737 9.219 -14.218 1.00 92.56 107 LYS A O 1
ATOM 796 N N . ALA A 1 108 ? 13.256 7.075 -13.784 1.00 88.19 108 ALA A N 1
ATOM 797 C CA . ALA A 1 108 ? 11.807 7.263 -13.742 1.00 88.19 108 ALA A CA 1
ATOM 798 C C . ALA A 1 108 ? 11.312 7.924 -12.438 1.00 88.19 108 ALA A C 1
ATOM 800 O O . ALA A 1 108 ? 10.123 8.240 -12.321 1.00 88.19 108 ALA A O 1
ATOM 801 N N . VAL A 1 109 ? 12.189 8.128 -11.449 1.00 90.50 109 VAL A N 1
ATOM 802 C CA . VAL A 1 109 ? 11.880 8.852 -10.214 1.00 90.50 109 VAL A CA 1
ATOM 803 C C . VAL A 1 109 ? 12.406 10.287 -10.327 1.00 90.50 109 VAL A C 1
ATOM 805 O O . VAL A 1 109 ? 13.591 10.465 -10.587 1.00 90.50 109 VAL A O 1
ATOM 808 N N . PRO A 1 110 ? 11.594 11.330 -10.062 1.00 90.69 110 PRO A N 1
ATOM 809 C CA . PRO A 1 110 ? 12.055 12.723 -10.140 1.00 90.69 110 PRO A CA 1
ATOM 810 C C . PRO A 1 110 ? 13.266 13.052 -9.253 1.00 90.69 110 PRO A C 1
ATOM 812 O O . PRO A 1 110 ? 14.072 13.904 -9.603 1.00 90.69 110 PRO A O 1
ATOM 815 N N . MET A 1 111 ? 13.421 12.356 -8.122 1.00 92.44 111 MET A N 1
ATOM 816 C CA . MET A 1 111 ? 14.588 12.481 -7.234 1.00 92.44 111 MET A CA 1
ATOM 817 C C . MET A 1 111 ? 15.833 11.725 -7.740 1.00 92.44 111 MET A C 1
ATOM 819 O O . MET A 1 111 ? 16.831 11.652 -7.028 1.00 92.44 111 MET A O 1
ATOM 823 N N . GLY A 1 112 ? 15.766 11.111 -8.924 1.00 92.25 112 GLY A N 1
ATOM 824 C CA . GLY A 1 112 ? 16.862 10.384 -9.566 1.00 92.25 112 GLY A CA 1
ATOM 825 C C . GLY A 1 112 ? 17.228 9.047 -8.922 1.00 92.25 112 GLY A C 1
ATOM 826 O O . GLY A 1 112 ? 18.213 8.441 -9.328 1.00 92.25 112 GLY A O 1
ATOM 827 N N . LYS A 1 113 ? 16.475 8.590 -7.914 1.00 93.88 113 LYS A N 1
ATOM 828 C CA . LYS A 1 113 ? 16.686 7.302 -7.241 1.00 93.88 113 LYS A CA 1
ATOM 829 C C . LYS A 1 113 ? 15.385 6.720 -6.698 1.00 93.88 113 LYS A C 1
ATOM 831 O O . LYS A 1 113 ? 14.525 7.456 -6.214 1.00 93.88 113 LYS A O 1
ATOM 836 N N . MET A 1 114 ? 15.258 5.398 -6.729 1.00 93.44 114 MET A N 1
ATOM 837 C CA . MET A 1 114 ? 14.195 4.660 -6.046 1.00 93.44 114 MET A CA 1
ATOM 838 C C . MET A 1 114 ? 14.269 4.826 -4.522 1.00 93.44 114 MET A C 1
ATOM 840 O O . MET A 1 114 ? 15.350 4.938 -3.938 1.00 93.44 114 MET A O 1
ATOM 844 N N . GLY A 1 115 ? 13.107 4.757 -3.867 1.00 91.25 115 GLY A N 1
ATOM 845 C CA . GLY A 1 115 ? 1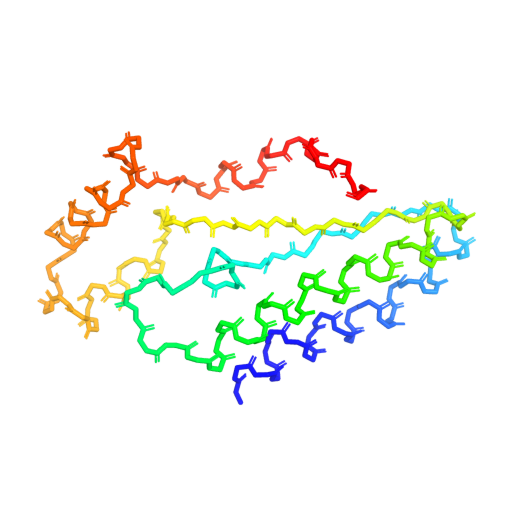3.035 4.685 -2.406 1.00 91.25 115 GLY A CA 1
ATOM 846 C C . GLY A 1 115 ? 13.544 3.341 -1.878 1.00 91.25 115 GLY A C 1
ATOM 847 O O . GLY A 1 115 ? 13.542 2.340 -2.594 1.00 91.25 115 GLY A O 1
ATOM 848 N N . GLN A 1 116 ? 13.941 3.284 -0.614 1.00 90.00 116 GLN A N 1
ATOM 849 C CA . GLN A 1 116 ? 14.273 2.059 0.113 1.00 90.00 116 GLN A CA 1
ATOM 850 C C . GLN A 1 116 ? 13.090 1.598 0.968 1.00 90.00 116 GLN A C 1
ATOM 852 O O . GLN A 1 116 ? 12.232 2.387 1.350 1.00 90.00 116 GLN A O 1
ATOM 857 N N . SER A 1 117 ? 13.050 0.316 1.337 1.00 85.12 117 SER A N 1
ATOM 858 C CA . SER A 1 117 ? 12.002 -0.205 2.232 1.00 85.12 117 SER A CA 1
ATOM 859 C C . SER A 1 117 ? 11.922 0.548 3.569 1.00 85.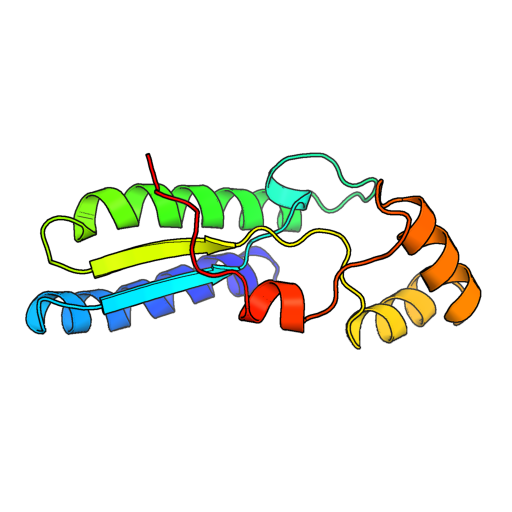12 117 SER A C 1
ATOM 861 O O . SER A 1 117 ? 10.836 0.690 4.123 1.00 85.12 117 SER A O 1
ATOM 863 N N . PHE A 1 118 ? 13.052 1.067 4.061 1.00 85.88 118 PHE A N 1
ATOM 864 C CA . PHE A 1 118 ? 13.092 1.895 5.268 1.00 85.88 118 PHE A CA 1
ATOM 865 C C . PHE A 1 118 ? 12.338 3.219 5.117 1.00 85.88 118 PHE A C 1
ATOM 867 O O . PHE A 1 118 ? 11.770 3.675 6.101 1.00 85.88 118 PHE A O 1
ATOM 874 N N . ASP A 1 119 ? 12.241 3.784 3.911 1.00 85.56 119 ASP A N 1
ATOM 875 C CA . ASP A 1 119 ? 11.472 5.014 3.676 1.00 85.56 119 ASP A CA 1
ATOM 876 C C . ASP A 1 119 ? 9.969 4.780 3.898 1.00 85.56 119 ASP A C 1
ATOM 878 O O . ASP A 1 119 ? 9.257 5.668 4.348 1.00 85.56 119 ASP A O 1
ATOM 882 N N . VAL A 1 120 ? 9.483 3.563 3.622 1.00 83.00 120 VAL A N 1
ATOM 883 C CA . VAL A 1 120 ? 8.087 3.164 3.880 1.00 83.00 120 VAL A CA 1
ATOM 884 C C . VAL A 1 120 ? 7.861 2.885 5.365 1.00 83.00 120 VAL A C 1
ATOM 886 O O . VAL A 1 120 ? 6.793 3.180 5.885 1.00 83.00 120 VAL A O 1
ATOM 889 N N . ALA A 1 121 ? 8.849 2.301 6.048 1.00 81.12 121 ALA A N 1
ATOM 890 C CA . ALA A 1 121 ? 8.744 1.960 7.466 1.00 81.12 121 ALA A CA 1
ATOM 891 C C . ALA A 1 121 ? 8.846 3.188 8.381 1.00 81.12 121 ALA A C 1
ATOM 893 O O . ALA A 1 121 ? 8.176 3.247 9.407 1.00 81.12 121 ALA A O 1
ATOM 894 N N . MET A 1 122 ? 9.697 4.143 8.008 1.00 79.44 122 MET A N 1
ATOM 895 C CA . MET A 1 122 ? 9.949 5.362 8.773 1.00 79.44 122 MET A CA 1
ATOM 896 C C . MET A 1 122 ? 8.987 6.493 8.429 1.00 79.44 122 MET A C 1
ATOM 898 O O . MET A 1 122 ? 9.077 7.537 9.070 1.00 79.44 122 MET A O 1
ATOM 902 N N . ASP A 1 123 ? 8.090 6.308 7.452 1.00 68.50 123 ASP A N 1
ATOM 903 C CA . ASP A 1 123 ? 7.030 7.272 7.167 1.00 68.50 123 ASP A CA 1
ATOM 904 C C . ASP A 1 123 ? 6.245 7.527 8.468 1.00 68.50 123 ASP A C 1
ATOM 906 O O . ASP A 1 123 ? 5.548 6.627 8.952 1.00 68.50 123 ASP A O 1
ATOM 910 N N . PRO A 1 124 ? 6.367 8.722 9.080 1.00 51.34 124 PRO A N 1
ATOM 911 C CA . PRO A 1 124 ? 5.905 8.975 10.443 1.00 51.34 124 PRO A CA 1
ATOM 912 C C . PRO A 1 124 ? 4.374 9.086 10.546 1.00 51.34 124 PRO A C 1
ATOM 914 O O . PRO A 1 124 ? 3.853 9.692 11.480 1.00 51.34 124 PRO A O 1
ATOM 917 N N . GLY A 1 125 ? 3.625 8.548 9.579 1.00 49.75 125 GLY A N 1
ATOM 918 C CA . GLY A 1 125 ? 2.172 8.636 9.536 1.00 49.75 125 GLY A CA 1
ATOM 919 C C . GLY A 1 125 ? 1.668 10.067 9.361 1.00 49.75 125 GLY A C 1
ATOM 920 O O . GLY A 1 125 ? 0.551 10.363 9.783 1.00 49.75 125 GLY A O 1
ATOM 921 N N . HIS A 1 126 ? 2.457 10.953 8.739 1.00 40.56 126 HIS A N 1
ATOM 922 C CA . HIS A 1 126 ? 2.057 12.328 8.412 1.00 40.56 126 HIS A CA 1
ATOM 923 C C . HIS A 1 126 ? 1.130 12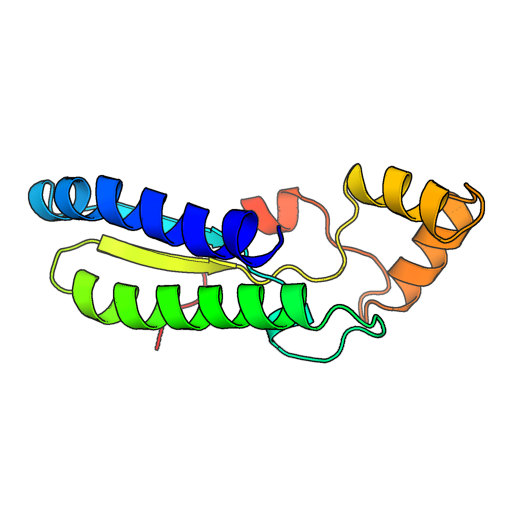.368 7.188 1.00 40.56 126 HIS A C 1
ATOM 925 O O . HIS A 1 126 ? 1.350 13.098 6.230 1.00 40.56 126 HIS A O 1
ATOM 931 N N . LEU A 1 127 ? 0.057 11.587 7.224 1.00 33.53 127 LEU A N 1
ATOM 932 C CA . LEU A 1 127 ? -1.100 11.778 6.367 1.00 33.53 127 LEU A CA 1
ATOM 933 C C . LEU A 1 127 ? -2.324 11.649 7.258 1.00 33.53 127 LEU A C 1
ATOM 935 O O . LEU A 1 127 ? -2.846 10.566 7.510 1.00 33.53 127 LEU A O 1
ATOM 939 N N . TRP A 1 128 ? -2.744 12.802 7.771 1.00 28.95 128 TRP A N 1
ATOM 940 C CA . TRP A 1 128 ? -4.105 13.012 8.221 1.00 28.95 128 TRP A CA 1
ATOM 941 C C . TRP A 1 128 ? -5.036 12.565 7.094 1.00 28.95 128 TRP A C 1
ATOM 943 O O . TRP A 1 128 ? -5.012 13.134 6.004 1.00 28.95 128 TRP A O 1
ATOM 953 N N . VAL A 1 129 ? -5.843 11.535 7.342 1.00 28.03 129 VAL A N 1
ATOM 954 C CA . VAL A 1 129 ? -7.048 11.313 6.545 1.00 28.03 129 VAL A CA 1
ATOM 955 C C . VAL A 1 129 ? -8.026 12.424 6.922 1.00 28.03 129 VAL A C 1
ATOM 957 O O . VAL A 1 129 ? -8.720 12.330 7.932 1.00 28.03 129 VAL A O 1
ATOM 960 N N . LEU A 1 130 ? -8.051 13.471 6.097 1.00 32.66 130 LEU A N 1
ATOM 961 C CA . LEU A 1 130 ? -9.281 14.118 5.639 1.00 32.66 130 LEU A CA 1
ATOM 962 C C . LEU A 1 130 ? -9.360 13.906 4.118 1.00 32.66 130 LEU A C 1
ATOM 964 O O . LEU A 1 130 ? -8.347 14.142 3.429 1.00 32.66 130 LEU A O 1
#

Foldseek 3Di:
DLCCVQPVVVVVVCVPCLVVCLVVLAEEAEAEAACLLVDPPPDPPVSNNVSSVVVQVVQLVVQVVCVVSHYHGYYDYAYFEDDPVLQVVCVVPVVSPSVVSQQVSLCSDPVSHHHYPVCVVVPVPPDDRD

Sequence (130 aa):
MSTDVNLKSVYLCCHHILPLMEKQGSGTVVNVASVAALRYAGKPQVAYSATKAAMIQFTKATAAIYAPKGVRLNVIVPGLMNSPLVGMLADKYAASNLEGFKAERDKAVPMGKMGQSFDVAMDPGHLWVL

Secondary structure (DSSP, 8-state):
-HHIIIIIHHHHHHHHHHHHHHHHT-EEEEEE--GGGTS--SS--HHHHHHHHHHHHHHHHHHHHHGGGTEEEEEE---SEESTHHHHHHHHHSTT-HHHHHHHHHHTSTTSSPEEHHHHHS--------

InterPro domains:
  IPR002347 Short-chain dehydrogenase/reductase SDR [PF00106] (4-90)
  IPR002347 Short-chain dehydrogenase/reductase SDR [PR00080] (27-35)
  IPR002347 Short-chain dehydrogenase/reductase SDR [PR00080] (48-67)
  IPR002347 Short-chain dehydrogenase/reductase SDR [PR00081] (21-37)
  IPR002347 Short-chain dehydrogenase/reductase SDR [PR00081] (48-67)
  IPR002347 Short-chain dehydrogenase/reductase SDR [PR00081] (69-86)
  IPR020904 Short-chain dehydrogenase/reductase, conserved site [PS00061] (35-63)
  IPR036291 NAD(P)-binding domain superfamily [SSF51735] (3-121)

pLDDT: mean 89.0, std 13.7, range [28.03, 98.5]

Nearest PDB structures (foldseek):
  5jc8-assembly1_D  TM=9.159E-01  e=1.304E-08  Paraburkholderia xenovorans LB400
  5itv-assembly1_A  TM=9.325E-01  e=5.272E-08  Bacillus subtilis subsp. subtilis str. 168
  6qhe-assembly1_C  TM=9.088E-01  e=7.717E-08  Arthrobacter
  4h15-assembly1_B  TM=8.447E-01  e=1.551E-07  Sinorhizobium meliloti 1021
  4wec-assembly1_A  TM=8.482E-01  e=4.284E-07  Mycolicibacterium smegmatis MC2 155

Mean predicted aligned error: 5.18 Å

Solvent-accessible surface area (backbone atoms only — not comparable to full-atom values): 7328 Å² total; per-residue (Å²): 108,57,54,56,63,56,37,48,44,52,50,52,54,46,67,63,46,47,66,54,23,46,76,66,49,40,45,77,48,79,45,79,47,30,44,48,36,79,42,91,75,90,61,100,46,64,65,53,21,51,30,26,33,49,47,49,53,52,35,56,57,48,21,68,71,29,45,90,39,42,24,48,47,44,69,48,62,53,70,66,61,58,50,78,64,50,54,61,46,10,50,75,75,41,82,55,36,46,66,64,46,48,55,58,51,13,67,72,27,96,84,58,47,52,45,46,67,61,60,68,71,63,53,84,69,90,63,79,89,124